Protein AF-K8EEG2-F1 (afdb_monomer)

Radius of gyration: 13.97 Å; Cα contacts (8 Å, |Δi|>4): 91; chains: 1; bounding box: 34×27×41 Å

Secondary structure (DSSP, 8-state):
--HHHHHGGGGGHHHHHTSS--TTEEEEETT--SGGGPEEHHHHHH-HHHHHHHHHHHTTT--EEEEE-----S--TTHHHHHHHHHHHHHHHHHH--

InterPro domains:
  IPR019722 HI_0552 protein family [PF10786] (2-95)

pLDDT: mean 89.17, std 7.83, range [61.69, 96.94]

Mean predicted aligned error: 4.45 Å

Organism: NCBI:txid1234679

Solvent-accessible surface area (backbone atoms only — not comparable to full-atom values): 5916 Å² total; per-residue (Å²): 129,54,46,73,66,53,52,64,46,61,72,53,48,62,67,57,53,74,77,51,82,50,79,53,26,30,38,36,45,75,80,53,90,48,79,88,60,49,38,46,39,62,53,45,77,73,33,68,68,53,44,50,50,54,49,65,46,38,74,69,74,31,37,75,48,74,51,75,58,86,71,92,57,102,71,73,78,60,55,66,58,54,52,51,53,52,49,53,62,56,47,54,49,63,71,68,60,116

Structure (mmCIF, N/CA/C/O backbone):
data_AF-K8EEG2-F1
#
_entry.id   AF-K8EEG2-F1
#
loop_
_atom_site.group_PDB
_atom_site.id
_atom_site.type_symbol
_atom_site.label_atom_id
_atom_site.label_alt_id
_atom_site.label_comp_id
_atom_site.label_asym_id
_atom_site.label_entity_id
_atom_site.label_seq_id
_atom_site.pdbx_PDB_ins_code
_atom_site.Cartn_x
_atom_site.Cartn_y
_atom_site.Cartn_z
_atom_site.occupancy
_atom_site.B_iso_or_equiv
_atom_site.auth_seq_id
_atom_site.auth_comp_id
_atom_site.auth_asym_id
_atom_site.auth_atom_id
_atom_site.pdbx_PDB_model_num
ATOM 1 N N . MET A 1 1 ? -5.851 -5.418 -17.776 1.00 73.81 1 MET A N 1
ATOM 2 C CA . MET A 1 1 ? -4.580 -4.681 -17.603 1.00 73.81 1 MET A CA 1
ATOM 3 C C . MET A 1 1 ? -3.443 -5.674 -17.472 1.00 73.81 1 MET A C 1
ATOM 5 O O . MET A 1 1 ? -3.655 -6.715 -16.865 1.00 73.81 1 MET A O 1
ATOM 9 N N . SER A 1 2 ? -2.272 -5.380 -18.037 1.00 86.62 2 SER A N 1
ATOM 10 C CA . SER A 1 2 ? -1.040 -6.112 -17.707 1.00 86.62 2 SER A CA 1
ATOM 11 C C . SER A 1 2 ? -0.490 -5.676 -16.341 1.00 86.62 2 SER A C 1
ATOM 13 O O . SER A 1 2 ? -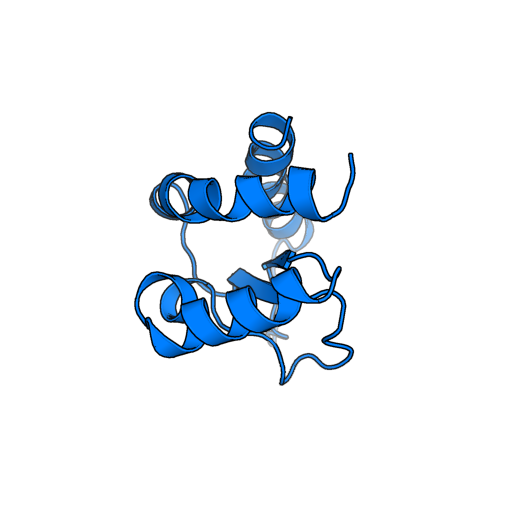0.829 -4.588 -15.869 1.00 86.62 2 SER A O 1
ATOM 15 N N . ALA A 1 3 ? 0.389 -6.481 -15.732 1.00 87.69 3 ALA A N 1
ATOM 16 C CA . ALA A 1 3 ? 1.052 -6.147 -14.465 1.00 87.69 3 ALA A CA 1
ATOM 17 C C . ALA A 1 3 ? 1.761 -4.784 -14.538 1.00 87.69 3 ALA A C 1
ATOM 19 O O . ALA A 1 3 ? 1.510 -3.901 -13.725 1.00 87.69 3 ALA A O 1
ATOM 20 N N . SER A 1 4 ? 2.531 -4.542 -15.603 1.00 87.88 4 SER A N 1
ATOM 21 C CA . SER A 1 4 ? 3.178 -3.245 -15.846 1.00 87.88 4 SER A CA 1
ATOM 22 C C . SER A 1 4 ? 2.181 -2.079 -15.945 1.00 87.88 4 SER A C 1
ATOM 24 O O . SER A 1 4 ? 2.437 -1.002 -15.408 1.00 87.88 4 SER A O 1
ATOM 26 N N . GLN A 1 5 ? 1.020 -2.274 -16.589 1.00 89.06 5 GLN A N 1
ATOM 27 C CA . GLN A 1 5 ? -0.012 -1.233 -16.658 1.00 89.06 5 GLN A CA 1
ATOM 28 C C . GLN A 1 5 ? -0.592 -0.917 -15.276 1.00 89.06 5 GLN A C 1
ATOM 30 O O . GLN A 1 5 ? -0.759 0.260 -14.964 1.00 89.06 5 GLN A O 1
ATOM 35 N N . TYR A 1 6 ? -0.848 -1.946 -14.466 1.00 91.81 6 TYR A N 1
ATOM 36 C CA . TYR A 1 6 ? -1.320 -1.821 -13.088 1.00 91.81 6 TYR A CA 1
ATOM 37 C C . TYR A 1 6 ? -0.285 -1.161 -12.172 1.00 91.81 6 TYR A C 1
ATOM 39 O O . TYR A 1 6 ? -0.611 -0.224 -11.452 1.00 91.81 6 TYR A O 1
ATOM 47 N N . ASN A 1 7 ? 0.983 -1.555 -12.263 1.00 93.56 7 ASN A N 1
ATOM 48 C CA . ASN A 1 7 ? 2.057 -1.050 -11.405 1.00 93.56 7 ASN A CA 1
ATOM 49 C C . ASN A 1 7 ? 2.321 0.455 -11.575 1.00 93.56 7 ASN A C 1
ATOM 51 O O . ASN A 1 7 ? 2.840 1.100 -10.665 1.00 93.56 7 ASN A O 1
ATOM 55 N N . ARG A 1 8 ? 1.884 1.071 -12.684 1.00 91.56 8 ARG A N 1
ATOM 56 C CA . ARG A 1 8 ? 1.899 2.539 -12.835 1.00 91.56 8 ARG A CA 1
ATOM 57 C C . ARG A 1 8 ? 1.013 3.263 -11.825 1.00 91.56 8 ARG A C 1
ATOM 59 O O . ARG A 1 8 ? 1.245 4.448 -11.590 1.00 91.56 8 ARG A O 1
ATOM 66 N N . ASN A 1 9 ? 0.039 2.575 -11.237 1.00 93.31 9 ASN A N 1
ATOM 67 C CA . ASN A 1 9 ? -0.847 3.119 -10.215 1.00 93.31 9 ASN A CA 1
ATOM 68 C C . ASN A 1 9 ? -0.168 3.266 -8.851 1.00 93.31 9 ASN A C 1
ATOM 70 O O . ASN A 1 9 ? -0.646 4.032 -8.021 1.00 93.31 9 ASN A O 1
ATOM 74 N N . LEU A 1 10 ? 0.988 2.627 -8.640 1.00 93.00 10 LEU A N 1
ATOM 75 C CA . LEU A 1 10 ? 1.741 2.715 -7.388 1.00 93.00 10 LEU A CA 1
ATOM 76 C C . LEU A 1 10 ? 2.081 4.166 -7.003 1.00 93.00 10 LEU A C 1
ATOM 78 O O . LEU A 1 10 ? 2.077 4.517 -5.827 1.00 93.00 10 LEU A O 1
ATOM 82 N N . LYS A 1 11 ? 2.304 5.042 -7.992 1.00 91.00 11 LYS A N 1
ATOM 83 C CA . LYS A 1 11 ? 2.558 6.475 -7.761 1.00 91.00 11 LYS A CA 1
ATOM 84 C C . LYS A 1 11 ? 1.366 7.220 -7.143 1.00 91.00 11 LYS A C 1
ATOM 86 O O . LYS A 1 11 ? 1.569 8.238 -6.495 1.00 91.00 11 LYS A O 1
ATOM 91 N N . GLN A 1 12 ? 0.145 6.719 -7.343 1.00 93.31 12 GLN A N 1
ATOM 92 C CA . GLN A 1 12 ? -1.089 7.344 -6.855 1.00 93.31 12 GLN A CA 1
ATOM 93 C C . GLN A 1 12 ? -1.349 7.042 -5.374 1.00 93.31 12 GLN A C 1
ATOM 95 O O . GLN A 1 12 ? -2.111 7.755 -4.722 1.00 93.31 12 GLN A O 1
ATOM 100 N N . ILE A 1 13 ? -0.689 6.015 -4.822 1.00 93.31 13 ILE A N 1
ATOM 101 C CA . ILE A 1 13 ? -0.808 5.644 -3.406 1.00 93.31 13 ILE A CA 1
ATOM 102 C C . ILE A 1 13 ? -0.405 6.803 -2.497 1.00 93.31 13 ILE A C 1
ATOM 104 O O . ILE A 1 13 ? -1.059 7.025 -1.484 1.00 93.31 13 ILE A O 1
ATOM 108 N N . GLY A 1 14 ? 0.630 7.563 -2.868 1.00 92.38 14 GLY A N 1
ATOM 109 C CA . GLY A 1 14 ? 1.097 8.695 -2.070 1.00 92.38 14 GLY A CA 1
ATOM 110 C C . GLY A 1 14 ? 0.011 9.748 -1.856 1.00 92.38 14 GLY A C 1
ATOM 111 O O . GLY A 1 14 ? -0.234 10.144 -0.723 1.00 92.38 14 GLY A O 1
ATOM 112 N N . GLU A 1 15 ? -0.682 10.155 -2.922 1.00 92.62 15 GLU A N 1
ATOM 113 C CA . GLU A 1 15 ? -1.749 11.159 -2.841 1.00 92.62 15 GLU A CA 1
ATOM 114 C C . GLU A 1 15 ? -2.966 10.646 -2.066 1.00 92.62 15 GLU A C 1
ATOM 116 O O . GLU A 1 15 ? -3.504 11.364 -1.221 1.00 92.62 15 GLU A O 1
ATOM 121 N N . TRP A 1 16 ? -3.385 9.401 -2.303 1.00 95.31 16 TRP A N 1
ATOM 122 C CA . TRP A 1 16 ? -4.480 8.778 -1.553 1.00 95.31 16 TRP A CA 1
ATOM 123 C C . TRP A 1 16 ? -4.159 8.660 -0.056 1.00 95.31 16 TRP A C 1
ATOM 125 O O . TRP A 1 16 ? -4.979 9.033 0.780 1.00 95.31 16 TRP A O 1
ATOM 135 N N . ALA A 1 17 ? -2.935 8.260 0.295 1.00 94.94 17 ALA A N 1
ATOM 136 C CA . ALA A 1 17 ? -2.511 8.085 1.682 1.00 94.94 17 ALA A CA 1
ATOM 137 C C . ALA A 1 17 ? -2.479 9.391 2.497 1.00 94.94 17 ALA A C 1
ATOM 139 O O . ALA A 1 17 ? -2.435 9.337 3.725 1.00 94.94 17 ALA A O 1
ATOM 140 N N . THR A 1 18 ? -2.515 10.566 1.852 1.00 93.44 18 THR A N 1
ATOM 141 C CA . THR A 1 18 ? -2.664 11.857 2.555 1.00 93.44 18 THR A CA 1
ATOM 142 C C . THR A 1 18 ? -4.078 12.105 3.088 1.00 93.44 18 THR A C 1
ATOM 144 O O . THR A 1 18 ? -4.266 12.994 3.917 1.00 93.44 18 THR A O 1
ATOM 147 N N . LYS A 1 19 ? -5.073 11.340 2.620 1.00 93.38 19 LYS A N 1
ATOM 148 C CA . LYS A 1 19 ? -6.499 11.535 2.931 1.00 93.38 19 LYS A CA 1
ATOM 149 C C . LYS A 1 19 ? -7.014 10.634 4.053 1.00 93.38 19 LYS A C 1
ATOM 151 O O . LYS A 1 19 ? -8.144 10.817 4.493 1.00 93.38 19 LYS A O 1
ATOM 156 N N . ILE A 1 20 ? -6.207 9.675 4.503 1.00 93.69 20 ILE A N 1
ATOM 157 C CA . ILE A 1 20 ? -6.596 8.637 5.465 1.00 93.69 20 ILE A CA 1
ATOM 158 C C . ILE A 1 20 ? -5.610 8.558 6.634 1.00 93.69 20 ILE A C 1
ATOM 160 O O . ILE A 1 20 ? -4.472 9.021 6.534 1.00 93.69 20 ILE A O 1
ATOM 164 N N . ASN A 1 21 ? -6.019 7.918 7.734 1.00 92.69 21 ASN A N 1
ATOM 165 C CA . ASN A 1 21 ? -5.059 7.445 8.729 1.00 92.69 21 ASN A CA 1
ATOM 166 C C . ASN A 1 21 ? -4.374 6.174 8.198 1.00 92.69 21 ASN A C 1
ATOM 168 O O . ASN A 1 21 ? -5.038 5.186 7.901 1.00 92.69 21 ASN A O 1
ATOM 172 N N . GLN A 1 22 ? -3.048 6.210 8.094 1.00 93.00 22 GLN A N 1
ATOM 173 C CA . GLN A 1 22 ? -2.223 5.124 7.560 1.00 93.00 22 GLN A CA 1
ATOM 174 C C . GLN A 1 22 ? -1.965 4.004 8.582 1.00 93.00 22 GLN A C 1
ATOM 176 O O . GLN A 1 22 ? -1.389 2.973 8.230 1.00 93.00 22 GLN A O 1
ATOM 181 N N . ASP A 1 23 ? -2.386 4.180 9.836 1.00 91.38 23 ASP A N 1
ATOM 182 C CA . ASP A 1 23 ? -2.254 3.165 10.874 1.00 91.38 23 ASP A CA 1
ATOM 183 C C . ASP A 1 23 ? -2.866 1.837 10.423 1.00 91.38 23 ASP A C 1
ATOM 185 O O . ASP A 1 23 ? -4.022 1.758 10.013 1.00 91.38 23 ASP A O 1
ATOM 189 N N . ASN A 1 24 ? -2.085 0.767 10.552 1.00 92.69 24 ASN A N 1
ATOM 190 C CA . ASN A 1 24 ? -2.445 -0.588 10.133 1.00 92.69 24 ASN A CA 1
ATOM 191 C C . ASN A 1 24 ? -2.727 -0.774 8.632 1.00 92.69 24 ASN A C 1
ATOM 193 O O . ASN A 1 24 ? -3.215 -1.839 8.247 1.00 92.69 24 ASN A O 1
ATOM 197 N N . TYR A 1 25 ? -2.384 0.196 7.786 1.00 95.81 25 TYR A N 1
ATOM 198 C CA . TYR A 1 25 ? -2.259 -0.035 6.354 1.00 95.81 25 TYR A CA 1
ATOM 199 C C . TYR A 1 25 ? -0.885 -0.592 6.015 1.00 95.81 25 TYR A C 1
ATOM 201 O O . TYR A 1 25 ? 0.132 -0.189 6.582 1.00 95.81 25 TYR A O 1
ATOM 209 N N . PHE A 1 26 ? -0.865 -1.519 5.065 1.00 95.69 26 PHE A N 1
ATOM 210 C CA . PHE A 1 26 ? 0.337 -2.205 4.618 1.00 95.69 26 PHE A CA 1
ATOM 211 C C . PHE A 1 26 ? 0.368 -2.308 3.102 1.00 95.69 26 PHE A C 1
ATOM 213 O O . PHE A 1 26 ? -0.679 -2.333 2.453 1.00 95.69 26 PHE A O 1
ATOM 220 N N . ILE A 1 27 ? 1.578 -2.400 2.561 1.00 95.38 27 ILE A N 1
ATOM 221 C CA . ILE A 1 27 ? 1.854 -2.647 1.152 1.00 95.38 27 ILE A CA 1
ATOM 222 C C . ILE A 1 27 ? 2.814 -3.830 1.016 1.00 95.38 27 ILE A C 1
ATOM 224 O O . ILE A 1 27 ? 3.759 -3.984 1.794 1.00 95.38 27 ILE A O 1
ATOM 228 N N . TRP A 1 28 ? 2.552 -4.678 0.032 1.00 94.88 28 TRP A N 1
ATOM 229 C CA . TRP A 1 28 ? 3.354 -5.861 -0.267 1.00 94.88 28 TRP A CA 1
ATOM 230 C C . TRP A 1 28 ? 3.256 -6.197 -1.757 1.00 94.88 28 TRP A C 1
ATOM 232 O O . TRP A 1 28 ? 2.535 -5.529 -2.503 1.00 94.88 28 TRP A O 1
ATOM 242 N N . THR A 1 29 ? 4.003 -7.197 -2.214 1.00 93.06 29 THR A N 1
ATOM 243 C CA . THR A 1 29 ? 3.914 -7.693 -3.593 1.00 93.06 29 THR A CA 1
ATOM 244 C C . THR A 1 29 ? 3.219 -9.044 -3.641 1.00 93.06 29 THR A C 1
ATOM 246 O O . THR A 1 29 ? 3.134 -9.741 -2.635 1.00 93.06 29 THR A O 1
ATOM 249 N N . THR A 1 30 ? 2.732 -9.447 -4.814 1.00 85.88 30 THR A N 1
ATOM 250 C CA . THR A 1 30 ? 2.072 -10.749 -5.021 1.00 85.88 30 THR A CA 1
ATOM 251 C C . THR A 1 30 ? 2.958 -11.962 -4.746 1.00 85.88 30 THR A C 1
ATOM 253 O O . THR A 1 30 ? 2.443 -13.069 -4.633 1.00 85.88 30 THR A O 1
ATOM 256 N N . LYS A 1 31 ? 4.267 -11.752 -4.591 1.00 81.25 31 LYS A N 1
ATOM 257 C CA . LYS A 1 31 ? 5.230 -12.764 -4.158 1.00 81.25 31 LYS A CA 1
ATOM 258 C C . LYS A 1 31 ? 5.209 -13.003 -2.641 1.00 81.25 31 LYS A C 1
ATOM 260 O O . LYS A 1 31 ? 5.683 -14.037 -2.176 1.00 81.25 31 LYS A O 1
ATOM 265 N N . SER A 1 32 ? 4.742 -12.035 -1.857 1.00 76.25 32 SER A N 1
ATOM 266 C CA . SER A 1 32 ? 4.742 -12.126 -0.400 1.00 76.25 32 SER A CA 1
ATOM 267 C C . SER A 1 32 ? 3.646 -13.081 0.073 1.00 76.25 32 SER A C 1
ATOM 269 O O . SER A 1 32 ? 2.491 -12.686 0.209 1.00 76.25 32 SER A O 1
ATOM 271 N N . ASP A 1 33 ? 4.026 -14.324 0.370 1.00 68.88 33 ASP A N 1
ATOM 272 C CA . ASP A 1 33 ? 3.120 -15.346 0.920 1.00 68.88 33 ASP A CA 1
ATOM 273 C C . ASP A 1 33 ? 2.914 -15.212 2.445 1.00 68.88 33 ASP A C 1
ATOM 275 O O . ASP A 1 33 ? 2.028 -15.846 3.023 1.00 68.88 33 ASP A O 1
ATOM 279 N N . GLU A 1 34 ? 3.725 -14.386 3.118 1.00 69.69 34 GLU A N 1
ATOM 280 C CA . GLU A 1 34 ? 3.757 -14.261 4.578 1.00 69.69 34 GLU A CA 1
ATOM 281 C C . GLU A 1 34 ? 3.571 -12.812 5.049 1.00 69.69 34 GLU A C 1
ATOM 283 O O . GLU A 1 34 ? 4.183 -11.885 4.516 1.00 69.69 34 GLU A O 1
ATOM 288 N N . TYR A 1 35 ? 2.782 -12.629 6.117 1.00 61.69 35 TYR A N 1
ATOM 289 C CA . TYR A 1 35 ? 2.512 -11.327 6.749 1.00 61.69 35 TYR A CA 1
ATOM 290 C C . TYR A 1 35 ? 3.778 -10.581 7.198 1.00 61.69 35 TYR A C 1
ATOM 292 O O . TYR A 1 35 ? 3.791 -9.352 7.199 1.00 61.69 35 TYR A O 1
ATOM 300 N N . ASP A 1 36 ? 4.846 -11.300 7.552 1.00 69.06 36 ASP A N 1
ATOM 301 C CA . ASP A 1 36 ? 6.126 -10.705 7.963 1.00 69.06 36 ASP A CA 1
ATOM 302 C C . ASP A 1 36 ? 6.865 -10.027 6.796 1.00 69.06 36 ASP A C 1
ATOM 304 O O . ASP A 1 36 ? 7.788 -9.244 7.008 1.00 69.06 36 ASP A O 1
ATOM 308 N N . SER A 1 37 ? 6.433 -10.287 5.559 1.00 79.12 37 SER A N 1
ATOM 309 C CA . SER A 1 37 ? 6.964 -9.658 4.346 1.00 79.12 37 SER A CA 1
ATOM 310 C C . SER A 1 37 ? 6.207 -8.382 3.959 1.00 79.12 37 SER A C 1
ATOM 312 O O . SER A 1 37 ? 6.388 -7.867 2.853 1.00 79.12 37 SER A O 1
ATOM 314 N N . TYR A 1 38 ? 5.309 -7.890 4.819 1.00 92.56 38 TYR A N 1
ATOM 315 C CA . TYR A 1 38 ? 4.517 -6.696 4.550 1.00 92.56 38 TYR A CA 1
ATOM 316 C C . TYR A 1 38 ? 5.178 -5.469 5.158 1.00 92.56 38 TYR A C 1
ATOM 318 O O . TYR A 1 38 ? 5.569 -5.457 6.326 1.00 92.56 38 TYR A O 1
ATOM 326 N N . TYR A 1 39 ? 5.226 -4.390 4.388 1.00 94.31 39 TYR A N 1
ATOM 327 C CA . TYR A 1 39 ? 5.708 -3.110 4.883 1.00 94.31 39 TYR A CA 1
ATOM 328 C C . TYR A 1 39 ? 4.532 -2.269 5.347 1.00 94.31 39 TYR A C 1
ATOM 330 O O . TYR A 1 39 ? 3.494 -2.237 4.681 1.00 94.31 39 TYR A O 1
ATOM 338 N N . SER A 1 40 ? 4.680 -1.567 6.473 1.00 95.50 40 SER A N 1
ATOM 339 C CA . SER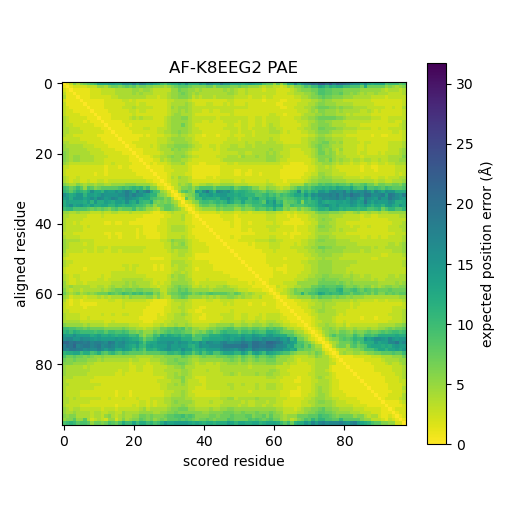 A 1 40 ? 3.684 -0.563 6.839 1.00 95.50 40 SER A CA 1
ATOM 340 C C . SER A 1 40 ? 3.625 0.508 5.746 1.00 95.50 40 SER A C 1
ATOM 342 O O . SER A 1 40 ? 4.639 0.844 5.123 1.00 95.50 40 SER A O 1
ATOM 344 N N . LEU A 1 41 ? 2.432 1.039 5.486 1.00 96.56 41 LEU A N 1
ATOM 345 C CA . LEU A 1 41 ? 2.248 2.050 4.451 1.00 96.56 41 LEU A CA 1
ATOM 346 C C . LEU A 1 41 ? 3.076 3.304 4.760 1.00 96.56 41 LEU A C 1
ATOM 348 O O . LEU A 1 41 ? 3.710 3.856 3.863 1.00 96.56 41 LEU A O 1
ATOM 352 N N . SER A 1 42 ? 3.127 3.721 6.025 1.00 95.62 42 SER A N 1
ATOM 353 C CA . SER A 1 42 ? 3.918 4.877 6.454 1.00 95.62 42 SER A CA 1
ATOM 354 C C . SER A 1 42 ? 5.421 4.678 6.242 1.00 95.62 42 SER A C 1
ATOM 356 O O . SER A 1 42 ? 6.094 5.598 5.766 1.00 95.62 42 SER A O 1
ATOM 358 N N . ASP A 1 43 ? 5.948 3.480 6.516 1.00 96.00 43 ASP A N 1
ATOM 359 C CA . ASP A 1 43 ? 7.359 3.176 6.252 1.00 96.00 43 ASP A CA 1
ATOM 360 C C . ASP A 1 43 ? 7.638 3.183 4.749 1.00 96.00 43 ASP A C 1
ATOM 362 O O . ASP A 1 43 ? 8.593 3.815 4.304 1.00 96.00 43 ASP A O 1
ATOM 366 N N . TYR A 1 44 ? 6.775 2.562 3.940 1.00 96.06 44 TYR A N 1
ATOM 367 C CA . TYR A 1 44 ? 6.906 2.606 2.482 1.00 96.06 44 TYR A CA 1
ATOM 368 C C . TYR A 1 44 ? 6.914 4.044 1.941 1.00 96.06 44 TYR A C 1
ATOM 370 O O . TYR A 1 44 ? 7.710 4.370 1.063 1.00 96.06 44 TYR A O 1
ATOM 378 N N . LEU A 1 45 ? 6.069 4.937 2.461 1.00 95.00 45 LEU A N 1
ATOM 379 C CA . LEU A 1 45 ? 5.984 6.319 1.974 1.00 95.00 45 LEU A CA 1
ATOM 380 C C . LEU A 1 45 ? 7.208 7.173 2.330 1.00 95.00 45 LEU A C 1
ATOM 382 O O . LEU A 1 45 ? 7.471 8.163 1.648 1.00 95.00 45 LEU A O 1
ATOM 386 N N . THR A 1 46 ? 7.963 6.800 3.364 1.00 95.81 46 THR A N 1
ATOM 387 C CA . THR A 1 46 ? 9.065 7.617 3.902 1.00 95.81 46 THR A CA 1
ATOM 388 C C . THR A 1 46 ? 10.450 6.991 3.732 1.00 95.81 46 THR A C 1
ATOM 390 O O . THR A 1 46 ? 11.450 7.706 3.807 1.00 95.81 46 THR A O 1
ATOM 393 N N . ASN A 1 47 ? 10.533 5.688 3.451 1.00 96.94 47 ASN A N 1
ATOM 394 C CA . ASN A 1 47 ? 11.785 4.950 3.331 1.00 96.94 47 ASN A CA 1
ATOM 395 C C . ASN A 1 47 ? 12.081 4.559 1.873 1.00 96.94 47 ASN A C 1
ATOM 397 O O . ASN A 1 47 ? 11.429 3.693 1.283 1.00 96.94 47 ASN A O 1
ATOM 401 N N . SER A 1 48 ? 13.127 5.160 1.305 1.00 95.25 48 SER A N 1
ATOM 402 C CA . SER A 1 48 ? 13.565 4.911 -0.072 1.00 95.25 48 SER A CA 1
ATOM 403 C C . SER A 1 48 ? 14.058 3.481 -0.321 1.00 95.25 48 SER A C 1
ATOM 405 O O . SER A 1 48 ? 13.932 2.994 -1.445 1.00 95.25 48 SER A O 1
ATOM 407 N N . GLU A 1 49 ? 14.583 2.783 0.690 1.00 95.56 49 GLU A N 1
ATOM 408 C CA . GLU A 1 49 ? 15.022 1.387 0.558 1.00 95.56 49 GLU A CA 1
ATOM 409 C C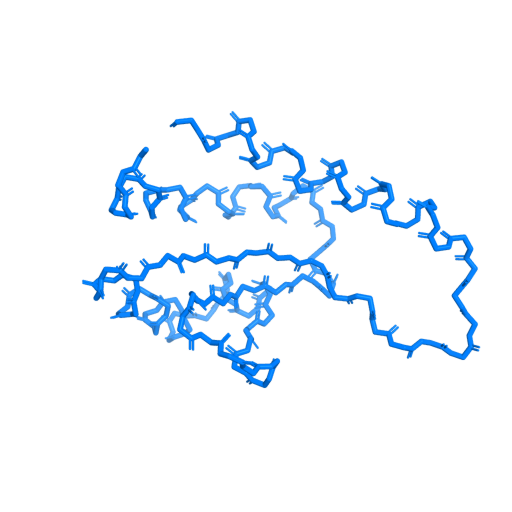 . GLU A 1 49 ? 13.827 0.442 0.398 1.00 95.56 49 GLU A C 1
ATOM 411 O O . GLU A 1 49 ? 13.850 -0.457 -0.447 1.00 95.56 49 GLU A O 1
ATOM 416 N N . ILE A 1 50 ? 12.743 0.686 1.142 1.00 94.38 50 ILE A N 1
ATOM 417 C CA . ILE A 1 50 ? 11.496 -0.082 1.019 1.00 94.38 50 ILE A CA 1
ATOM 418 C C . ILE A 1 50 ? 10.860 0.170 -0.354 1.00 94.38 50 ILE A C 1
ATOM 420 O O . ILE A 1 50 ? 10.467 -0.776 -1.037 1.00 94.38 50 ILE A O 1
ATOM 424 N N . GLN A 1 51 ? 10.833 1.426 -0.812 1.00 95.12 51 GLN A N 1
ATOM 425 C CA . GLN A 1 51 ? 10.343 1.767 -2.154 1.00 95.12 51 GLN A CA 1
ATOM 426 C C . GLN A 1 51 ? 11.148 1.068 -3.253 1.00 95.12 51 GLN A C 1
ATOM 428 O O . GLN A 1 51 ? 10.569 0.525 -4.196 1.00 95.12 51 GLN A O 1
ATOM 433 N N . ALA A 1 52 ? 12.479 1.055 -3.131 1.00 94.31 52 ALA A N 1
ATOM 434 C CA . ALA A 1 52 ? 13.355 0.365 -4.071 1.00 94.31 52 ALA A CA 1
ATOM 435 C C . ALA A 1 52 ? 13.132 -1.154 -4.059 1.00 94.31 52 ALA A C 1
ATOM 437 O O . ALA A 1 52 ? 13.140 -1.774 -5.122 1.00 94.31 52 ALA A O 1
ATOM 438 N N . THR A 1 53 ? 12.887 -1.736 -2.883 1.00 92.50 53 THR A N 1
ATOM 439 C CA . THR A 1 53 ? 12.609 -3.170 -2.723 1.00 92.50 53 THR A CA 1
ATOM 440 C C . THR A 1 53 ? 11.313 -3.560 -3.428 1.00 92.50 53 THR A C 1
ATOM 442 O O . THR A 1 53 ? 11.348 -4.405 -4.320 1.00 92.50 53 THR A O 1
ATOM 445 N N . ILE A 1 54 ? 10.201 -2.876 -3.131 1.00 93.06 54 ILE A N 1
ATOM 446 C CA . ILE A 1 54 ? 8.913 -3.104 -3.808 1.00 93.06 54 ILE A CA 1
ATOM 447 C C . ILE A 1 54 ? 9.057 -2.917 -5.321 1.00 93.06 54 ILE A C 1
ATOM 449 O O . ILE A 1 54 ? 8.589 -3.748 -6.096 1.00 93.06 54 ILE A O 1
ATOM 453 N N . LYS A 1 55 ? 9.756 -1.862 -5.761 1.00 92.81 55 LYS A N 1
ATOM 454 C CA . LYS A 1 55 ? 9.998 -1.612 -7.186 1.00 92.81 55 LYS A CA 1
ATOM 455 C C . LYS A 1 55 ? 10.750 -2.765 -7.865 1.00 92.81 55 LYS A C 1
ATOM 457 O O . LYS A 1 55 ? 10.354 -3.216 -8.934 1.00 92.81 55 LYS A O 1
ATOM 462 N N . ALA A 1 56 ? 11.818 -3.258 -7.244 1.00 91.69 56 AL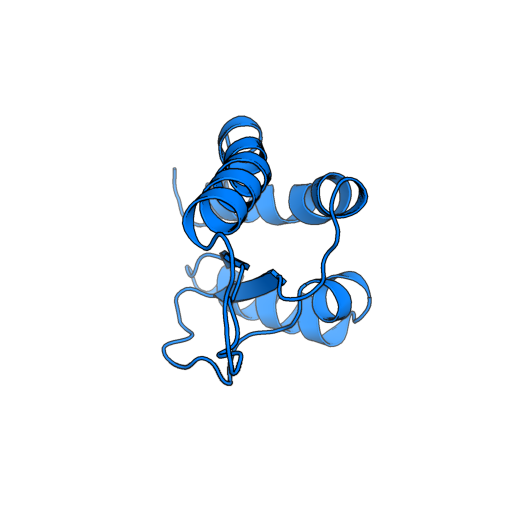A A N 1
ATOM 463 C CA . ALA A 1 56 ? 12.615 -4.354 -7.791 1.00 91.69 56 ALA A CA 1
ATOM 464 C C . ALA A 1 56 ? 11.840 -5.679 -7.874 1.00 91.69 56 ALA A C 1
ATOM 466 O O . ALA A 1 56 ? 12.201 -6.554 -8.664 1.00 91.69 56 ALA A O 1
ATOM 467 N N . GLU A 1 57 ? 10.809 -5.854 -7.047 1.00 90.06 57 GLU A N 1
ATOM 468 C CA . GLU A 1 57 ? 9.922 -7.014 -7.096 1.00 90.06 57 GLU A CA 1
ATOM 469 C C . GLU A 1 57 ? 8.871 -6.885 -8.197 1.00 90.06 57 GLU A C 1
ATOM 471 O O . GLU A 1 57 ? 8.751 -7.792 -9.016 1.00 90.06 57 GLU A O 1
ATOM 476 N N . ILE A 1 58 ? 8.178 -5.748 -8.292 1.00 91.56 58 ILE A N 1
ATOM 477 C CA . ILE A 1 58 ? 7.157 -5.532 -9.332 1.00 91.56 58 ILE A CA 1
ATOM 478 C C . ILE A 1 58 ? 7.741 -5.450 -10.755 1.00 91.56 58 ILE A C 1
ATOM 480 O O . ILE A 1 58 ? 7.030 -5.693 -11.729 1.00 91.56 58 ILE A O 1
ATOM 484 N N . ASP A 1 59 ? 9.034 -5.137 -10.894 1.00 88.00 59 ASP A N 1
ATOM 485 C CA . ASP A 1 59 ? 9.756 -5.187 -12.174 1.00 88.00 59 ASP A CA 1
ATOM 486 C C . ASP A 1 59 ? 9.989 -6.636 -12.667 1.00 88.00 59 ASP A C 1
ATOM 488 O O . ASP A 1 59 ? 10.374 -6.840 -13.819 1.00 88.00 59 ASP A O 1
ATOM 492 N N . LYS A 1 60 ? 9.737 -7.654 -11.827 1.00 87.00 60 LYS A N 1
ATOM 493 C CA . LYS A 1 60 ? 9.837 -9.091 -12.158 1.00 87.00 60 LYS A CA 1
ATOM 494 C C . LYS A 1 60 ? 8.477 -9.713 -12.506 1.00 87.00 60 LYS A C 1
ATOM 496 O O . LYS A 1 60 ? 8.233 -10.864 -12.168 1.00 87.00 60 LYS A O 1
ATOM 501 N N . ASP A 1 61 ? 7.604 -8.941 -13.151 1.00 80.75 61 ASP A N 1
ATOM 502 C CA . ASP A 1 61 ? 6.218 -9.300 -13.504 1.00 80.75 61 ASP A CA 1
ATOM 503 C C . ASP A 1 61 ? 5.247 -9.498 -12.317 1.00 80.75 61 ASP A C 1
ATOM 505 O O . ASP A 1 61 ? 4.094 -9.881 -12.520 1.00 80.75 61 ASP A O 1
ATOM 509 N N . GLU A 1 62 ? 5.657 -9.153 -11.094 1.00 89.44 62 GLU A N 1
ATOM 510 C CA . GLU A 1 62 ? 4.776 -9.122 -9.921 1.00 89.44 62 GLU A CA 1
ATOM 511 C C . GLU A 1 62 ? 3.918 -7.846 -9.883 1.00 89.44 62 GLU A C 1
ATOM 513 O O . GLU A 1 62 ? 4.185 -6.848 -10.562 1.00 89.44 62 GLU A O 1
ATOM 518 N N . THR A 1 63 ? 2.885 -7.845 -9.042 1.00 93.00 63 THR A N 1
ATOM 519 C CA . THR A 1 63 ? 2.070 -6.652 -8.768 1.00 93.00 63 THR A CA 1
ATOM 520 C C . THR A 1 63 ? 2.116 -6.274 -7.298 1.00 93.00 63 THR A C 1
ATOM 522 O O . THR A 1 63 ? 2.426 -7.102 -6.444 1.00 93.00 63 THR A O 1
ATOM 525 N N . PHE A 1 64 ? 1.825 -5.012 -6.991 1.00 93.50 64 PHE A N 1
ATOM 526 C CA . PHE A 1 64 ? 1.671 -4.575 -5.606 1.00 93.50 64 PHE A CA 1
ATOM 527 C C . PHE A 1 64 ? 0.239 -4.797 -5.104 1.00 93.50 64 PHE A C 1
ATOM 529 O O . PHE A 1 64 ? -0.741 -4.697 -5.849 1.00 93.50 64 PHE A O 1
ATOM 536 N N . GLN A 1 65 ? 0.115 -5.020 -3.806 1.00 93.88 65 GLN A N 1
A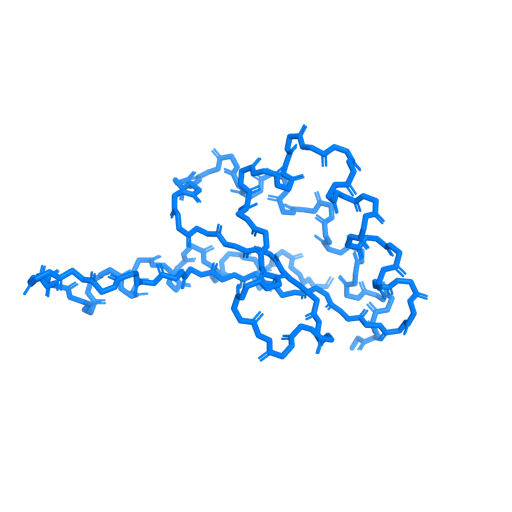TOM 537 C CA . GLN A 1 65 ? -1.143 -5.074 -3.083 1.00 93.88 65 GLN A CA 1
ATOM 538 C C . GLN A 1 65 ? -1.081 -4.104 -1.910 1.00 93.88 65 GLN A C 1
ATOM 540 O O . GLN A 1 65 ? -0.015 -3.836 -1.360 1.00 93.88 65 GLN A O 1
ATOM 545 N N . ILE A 1 66 ? -2.239 -3.568 -1.546 1.00 94.75 66 ILE A N 1
ATOM 546 C CA . ILE A 1 66 ? -2.401 -2.677 -0.406 1.00 94.75 66 ILE A CA 1
ATOM 547 C C . ILE A 1 66 ? -3.632 -3.105 0.376 1.00 94.75 66 ILE A C 1
ATOM 549 O O . ILE A 1 66 ? -4.635 -3.522 -0.208 1.00 94.75 66 ILE A O 1
ATOM 553 N N . GLY A 1 67 ? -3.564 -3.013 1.696 1.00 93.88 67 GLY A N 1
ATOM 554 C CA . GLY A 1 67 ? -4.684 -3.409 2.531 1.00 93.88 67 GLY A CA 1
ATOM 555 C C . GLY A 1 67 ? -4.549 -2.963 3.970 1.00 93.88 67 GLY A C 1
ATOM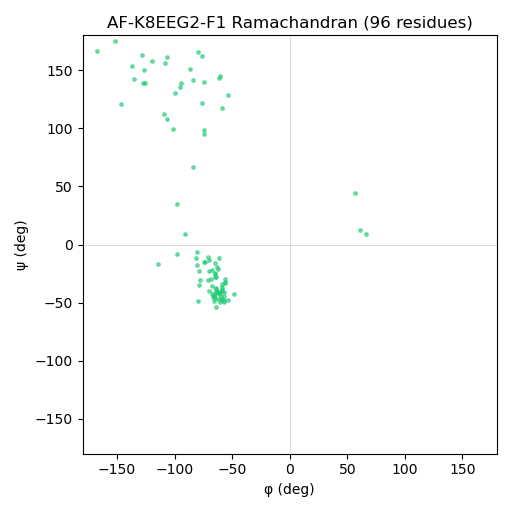 556 O O . GLY A 1 67 ? -3.483 -2.552 4.426 1.00 93.88 67 GLY A O 1
ATOM 557 N N . TYR A 1 68 ? -5.672 -3.060 4.671 1.00 93.88 68 TYR A N 1
ATOM 558 C CA . TYR A 1 68 ? -5.786 -2.761 6.087 1.00 93.88 68 TYR A CA 1
ATOM 559 C C . TYR A 1 68 ? -5.757 -4.055 6.899 1.00 93.88 68 TYR A C 1
ATOM 561 O O . TYR A 1 68 ? -6.515 -4.988 6.623 1.00 93.88 68 TYR A O 1
ATOM 569 N N . ILE A 1 69 ? -4.910 -4.110 7.925 1.00 91.00 69 ILE A N 1
ATOM 570 C CA . ILE A 1 69 ? -4.786 -5.274 8.802 1.00 91.00 69 ILE A CA 1
ATOM 571 C C . ILE A 1 69 ? -5.427 -4.967 10.146 1.00 91.00 69 ILE A C 1
ATOM 573 O O . ILE A 1 69 ? -4.877 -4.261 10.990 1.00 91.00 69 ILE A O 1
ATOM 577 N N . LEU A 1 70 ? -6.581 -5.579 10.387 1.00 88.06 70 LEU A N 1
ATOM 578 C CA . LEU A 1 70 ? -7.229 -5.522 11.686 1.00 88.06 70 LEU A CA 1
ATOM 579 C C . LEU A 1 70 ? -6.484 -6.436 12.670 1.00 88.06 70 LEU A C 1
ATOM 581 O O . LEU A 1 70 ? -6.709 -7.646 12.724 1.00 88.06 70 LEU A O 1
ATOM 585 N N . LYS A 1 71 ? -5.562 -5.857 13.445 1.00 81.44 71 LYS A N 1
ATOM 586 C CA . LYS A 1 71 ? -4.843 -6.591 14.494 1.00 81.44 71 LYS A CA 1
ATOM 587 C C . LYS A 1 71 ? -5.829 -7.105 15.540 1.00 81.44 71 LYS A C 1
ATOM 589 O O . LYS A 1 71 ? -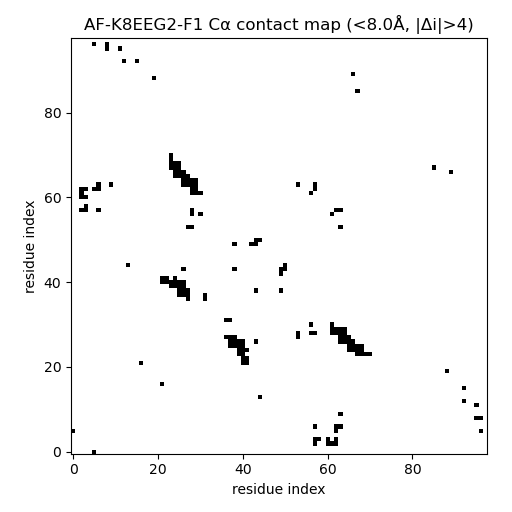6.784 -6.419 15.901 1.00 81.44 71 LYS A O 1
ATOM 594 N N . ARG A 1 72 ? -5.571 -8.305 16.063 1.00 79.69 72 ARG A N 1
ATOM 595 C CA . ARG A 1 72 ? -6.381 -8.893 17.133 1.00 79.69 72 ARG A CA 1
ATOM 596 C C . ARG A 1 72 ? -6.363 -7.969 18.351 1.00 79.69 72 ARG A C 1
ATOM 598 O O . ARG A 1 72 ? -5.310 -7.754 18.944 1.00 79.69 72 ARG A O 1
ATOM 605 N N . GLN A 1 73 ? -7.527 -7.458 18.730 1.00 76.44 73 GLN A N 1
ATOM 606 C CA . GLN A 1 73 ? -7.718 -6.726 19.980 1.00 76.44 73 GLN A CA 1
ATOM 607 C C . GLN A 1 73 ? -8.537 -7.577 20.961 1.00 76.44 73 GLN A C 1
ATOM 609 O O . GLN A 1 73 ? -9.260 -8.475 20.517 1.00 76.44 73 GLN A O 1
ATOM 614 N N . PRO A 1 74 ? -8.427 -7.337 22.283 1.00 73.62 74 PRO A N 1
ATOM 615 C CA . PRO A 1 74 ? -9.195 -8.074 23.291 1.00 73.62 74 PRO A CA 1
ATOM 616 C C . PRO A 1 74 ? -10.710 -7.991 23.064 1.00 73.62 74 PRO A C 1
ATOM 618 O O . PRO A 1 74 ? -11.428 -8.946 23.341 1.00 73.62 74 PRO A O 1
ATOM 621 N N . GLU A 1 75 ? -11.176 -6.867 22.518 1.00 74.38 75 GLU A N 1
ATOM 622 C CA . GLU A 1 75 ? -12.552 -6.635 22.099 1.00 74.38 75 GLU A CA 1
ATOM 623 C C . GLU A 1 75 ? -12.519 -5.714 20.872 1.00 74.38 75 GLU A C 1
ATOM 625 O O . GLU A 1 75 ? -11.984 -4.610 20.950 1.00 74.38 75 GLU A O 1
ATOM 630 N N . ILE A 1 76 ? -13.059 -6.160 19.734 1.00 68.62 76 ILE A N 1
ATOM 631 C CA . ILE A 1 76 ? -13.265 -5.285 18.575 1.00 68.62 76 ILE A CA 1
ATOM 632 C C . ILE A 1 76 ? -14.742 -4.916 18.563 1.00 68.62 76 ILE A C 1
ATOM 634 O O . ILE A 1 76 ? -15.589 -5.708 18.152 1.00 68.62 76 ILE A O 1
ATOM 638 N N . LYS A 1 77 ? -15.059 -3.723 19.064 1.00 75.38 77 LYS A N 1
ATOM 639 C CA . LYS A 1 77 ? -16.412 -3.177 18.951 1.00 75.38 77 LYS A CA 1
ATOM 640 C C . LYS A 1 77 ? -16.632 -2.712 17.516 1.00 75.38 77 LYS A C 1
ATOM 642 O O . LYS A 1 77 ? -15.728 -2.145 16.912 1.00 75.38 77 LYS A O 1
ATOM 647 N N . ASN A 1 78 ? -17.826 -2.969 16.991 1.00 84.00 78 ASN A N 1
ATOM 648 C CA . ASN A 1 78 ? -18.273 -2.488 15.684 1.00 84.00 78 ASN A CA 1
ATOM 649 C C . ASN A 1 78 ? -17.356 -2.888 14.509 1.00 84.00 78 ASN A C 1
ATOM 651 O O . ASN A 1 78 ? -17.067 -2.075 13.635 1.00 84.00 78 ASN A O 1
ATOM 655 N N . VAL A 1 79 ? -16.913 -4.154 14.462 1.00 86.94 79 VAL A N 1
ATOM 656 C CA . VAL A 1 79 ? -16.090 -4.695 13.355 1.00 86.94 79 VAL A CA 1
ATOM 657 C C . VAL A 1 79 ? -16.681 -4.349 11.987 1.00 86.94 79 VAL A C 1
ATOM 659 O O . VAL A 1 79 ? -15.937 -3.976 11.088 1.00 86.94 79 VAL A O 1
ATOM 662 N N . GLU A 1 80 ? -18.001 -4.455 11.825 1.00 88.94 80 GLU A N 1
ATOM 663 C CA . GLU A 1 80 ? -18.676 -4.151 10.559 1.00 88.94 80 GLU A CA 1
ATOM 664 C C . GLU A 1 80 ? -18.528 -2.683 10.152 1.00 88.94 80 GLU A C 1
ATOM 666 O O . GLU A 1 80 ? -18.270 -2.408 8.981 1.00 88.94 80 GLU A O 1
ATOM 671 N N . GLU A 1 8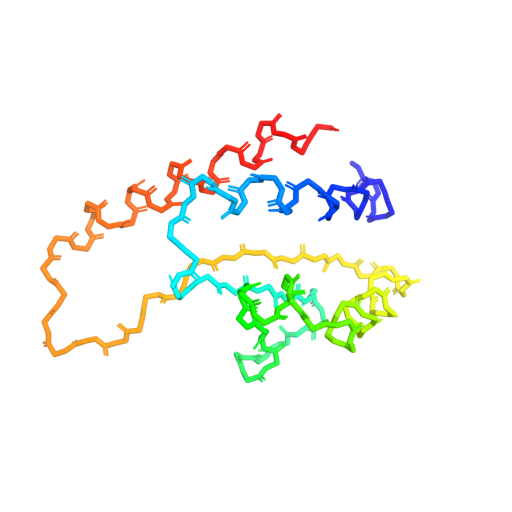1 ? -18.634 -1.746 11.099 1.00 90.94 81 GLU A N 1
ATOM 672 C CA . GLU A 1 81 ? -18.441 -0.316 10.833 1.00 90.94 81 GLU A CA 1
ATOM 673 C C . GLU A 1 81 ? -16.995 -0.048 10.412 1.00 90.94 81 GLU A C 1
ATOM 675 O O . GLU A 1 81 ? -16.767 0.587 9.385 1.00 90.94 81 GLU A O 1
ATOM 680 N N . VAL A 1 82 ? -16.026 -0.619 11.139 1.00 89.69 82 VAL A N 1
ATOM 681 C CA . VAL A 1 82 ? -14.598 -0.489 10.813 1.00 89.69 82 VAL A CA 1
ATOM 682 C C . VAL A 1 82 ? -14.306 -1.066 9.429 1.00 89.69 82 VAL A C 1
ATOM 684 O O . VAL A 1 82 ? -13.696 -0.401 8.600 1.00 89.69 82 VAL A O 1
ATOM 687 N N . VAL A 1 83 ? -14.758 -2.287 9.139 1.00 91.38 83 VAL A N 1
ATOM 688 C CA . VAL A 1 83 ? -14.544 -2.918 7.828 1.00 91.38 83 VAL A CA 1
ATOM 689 C C . VAL A 1 83 ? -15.201 -2.098 6.719 1.00 91.38 83 VAL A C 1
ATOM 691 O O . VAL A 1 83 ? -14.582 -1.893 5.679 1.00 91.38 83 VAL A O 1
ATOM 694 N N . THR A 1 84 ? -16.415 -1.588 6.938 1.00 94.25 84 THR A N 1
ATOM 695 C CA . THR A 1 84 ? -17.121 -0.751 5.957 1.00 94.25 84 THR A CA 1
ATOM 696 C C . THR A 1 84 ? -16.352 0.534 5.668 1.00 94.25 84 THR A C 1
ATOM 698 O O . THR A 1 84 ? -16.142 0.866 4.504 1.00 94.25 84 THR A O 1
ATOM 701 N N . GLU A 1 85 ? -15.875 1.225 6.704 1.00 93.69 85 GLU A N 1
ATOM 702 C CA . GLU A 1 85 ? -15.047 2.426 6.564 1.00 93.69 85 GLU A CA 1
ATOM 703 C C . GLU A 1 85 ? -13.785 2.135 5.740 1.00 93.69 85 GLU A C 1
ATOM 705 O O . GLU A 1 85 ? -13.500 2.837 4.770 1.00 93.69 85 GLU A O 1
ATOM 710 N N . LYS A 1 86 ? -13.069 1.047 6.052 1.00 94.38 86 LYS A N 1
ATOM 711 C CA . LYS A 1 86 ? -11.826 0.692 5.344 1.00 94.38 86 LYS A CA 1
ATOM 712 C C . LYS A 1 86 ? -12.062 0.206 3.917 1.00 94.38 86 LYS A C 1
ATOM 714 O O . LYS A 1 86 ? -11.238 0.462 3.043 1.00 94.38 86 LYS A O 1
ATOM 719 N N . LEU A 1 87 ? -13.203 -0.422 3.638 1.00 93.88 87 LEU A N 1
ATOM 720 C CA . LEU A 1 87 ? -13.613 -0.742 2.270 1.00 93.88 87 LEU A CA 1
ATOM 721 C C . LEU A 1 87 ? -13.946 0.511 1.456 1.00 93.88 87 LEU A C 1
ATOM 723 O O . LEU A 1 87 ? -13.651 0.531 0.265 1.00 93.88 87 LEU A O 1
ATOM 727 N N . ILE A 1 88 ? -14.527 1.546 2.070 1.00 94.62 88 ILE A N 1
ATOM 728 C CA . ILE A 1 88 ? -14.761 2.835 1.401 1.00 94.62 88 ILE A CA 1
ATOM 729 C C . ILE A 1 88 ? -13.420 3.502 1.074 1.00 94.62 88 ILE A C 1
ATOM 731 O O . ILE A 1 88 ? -13.201 3.867 -0.079 1.00 94.62 88 ILE A O 1
ATOM 735 N N . GLU A 1 89 ? -12.504 3.582 2.046 1.00 95.06 89 GLU A N 1
ATOM 736 C CA . GLU A 1 89 ? -11.160 4.151 1.858 1.00 95.06 89 GLU A CA 1
ATOM 737 C C . GLU A 1 89 ? -10.385 3.433 0.737 1.00 95.06 89 GLU A C 1
ATOM 739 O O . GLU A 1 89 ? -9.870 4.078 -0.176 1.00 95.06 89 GLU A O 1
ATOM 744 N N . LEU A 1 90 ? -10.341 2.094 0.757 1.00 94.44 90 LEU A N 1
ATOM 7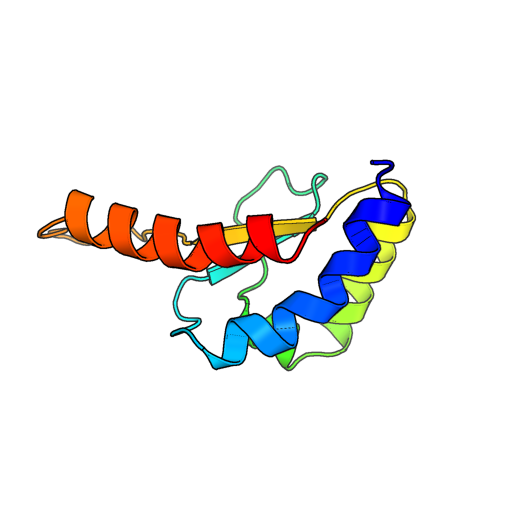45 C CA . LEU A 1 90 ? -9.713 1.289 -0.302 1.00 94.44 90 LEU A CA 1
ATOM 746 C C . LEU A 1 90 ? -10.485 1.357 -1.628 1.00 94.44 90 LEU A C 1
ATOM 748 O O . LEU A 1 90 ? -9.889 1.252 -2.700 1.00 94.44 90 LEU A O 1
ATOM 752 N N . GLY A 1 91 ? -11.803 1.543 -1.574 1.00 93.00 91 GLY A N 1
ATOM 753 C CA . GLY A 1 91 ? -12.683 1.688 -2.731 1.00 93.00 91 GLY A CA 1
ATOM 754 C C . GLY A 1 91 ? -12.307 2.872 -3.620 1.00 93.00 91 GLY A C 1
ATOM 755 O O . GLY A 1 91 ? -12.400 2.770 -4.844 1.00 93.00 91 GLY A O 1
ATOM 756 N N . GLU A 1 92 ? -11.809 3.963 -3.031 1.00 93.44 92 GLU A N 1
ATOM 757 C CA . GLU A 1 92 ? -11.306 5.118 -3.786 1.00 93.44 92 GLU A CA 1
ATOM 758 C C . GLU A 1 92 ? -10.156 4.734 -4.726 1.00 93.44 92 GLU A C 1
ATOM 760 O O . GLU A 1 92 ? -10.094 5.213 -5.860 1.00 93.44 92 GLU A O 1
ATOM 765 N N . LEU A 1 93 ? -9.280 3.814 -4.306 1.00 91.88 93 LEU A N 1
ATOM 766 C CA . LEU A 1 93 ? -8.166 3.353 -5.136 1.00 91.88 93 LEU A CA 1
ATOM 767 C C . LEU A 1 93 ? -8.652 2.635 -6.394 1.00 91.88 93 LEU A C 1
ATOM 769 O O . LEU A 1 93 ? -8.084 2.854 -7.457 1.00 91.88 93 LEU A O 1
ATOM 773 N N . TYR A 1 94 ? -9.735 1.858 -6.328 1.00 87.38 94 TYR A N 1
ATOM 774 C CA . TYR A 1 94 ? -10.308 1.208 -7.516 1.00 87.38 94 TYR A CA 1
ATOM 775 C C . TYR A 1 94 ? -10.840 2.208 -8.547 1.00 87.38 94 TYR A C 1
ATOM 777 O O . TYR A 1 94 ? -10.853 1.914 -9.740 1.00 87.38 94 TYR A O 1
ATOM 785 N N . GLN A 1 95 ? -11.272 3.393 -8.109 1.00 87.19 95 GLN A N 1
ATOM 786 C CA . GLN A 1 95 ? -11.691 4.460 -9.020 1.00 87.19 95 GLN A CA 1
ATOM 787 C C . GLN A 1 95 ? -10.497 5.188 -9.643 1.00 87.19 95 GLN A C 1
ATOM 789 O O . GLN A 1 95 ? -10.593 5.661 -10.772 1.00 87.19 95 GLN A O 1
ATOM 794 N N . ILE A 1 96 ? -9.378 5.265 -8.918 1.00 86.12 96 ILE A N 1
ATOM 795 C CA . ILE A 1 96 ? -8.128 5.879 -9.381 1.00 86.12 96 ILE A CA 1
ATOM 796 C C . ILE A 1 96 ? -7.359 4.928 -10.313 1.00 86.12 96 ILE A C 1
ATOM 798 O O . ILE A 1 96 ? -6.707 5.373 -11.258 1.00 86.12 96 ILE A O 1
ATOM 802 N N . PHE A 1 97 ? -7.422 3.622 -10.049 1.00 84.50 97 PHE A N 1
ATOM 803 C CA . PHE A 1 97 ? -6.712 2.568 -10.771 1.00 84.50 97 PHE A CA 1
ATOM 804 C C . PHE A 1 97 ? -7.493 2.156 -12.025 1.00 84.50 97 PHE A C 1
ATOM 806 O O . PHE A 1 97 ? -7.998 1.037 -12.109 1.00 84.50 97 PHE A O 1
ATOM 813 N N . GLN A 1 98 ? -7.611 3.064 -12.993 1.00 67.56 98 GLN A N 1
ATOM 814 C CA . GLN A 1 98 ? -8.203 2.788 -14.310 1.00 67.56 98 GLN A CA 1
ATOM 815 C C . GLN A 1 98 ? -7.146 2.633 -15.406 1.00 67.56 98 GLN A C 1
ATOM 817 O O . GLN A 1 98 ? -6.115 3.344 -15.362 1.00 67.56 98 GLN A O 1
#

Sequence (98 aa):
MSASQYNRNLKQIGEWATKINQDNYFIWTTKSDEYDSYYSLSDYLTNSEIQATIKAEIDKDETFQIGYILKRQPEIKNVEEVVTEKLIELGELYQIFQ

Nearest PDB structures (foldseek):
  7d8n-assembly1_B  TM=4.793E-01  e=1.977E+00  Homo sapiens
  8d8l-assembly1_J  TM=3.460E-01  e=1.850E+00  Saccharomyces cerevisiae
  2i87-assembly1_B  TM=3.705E-01  e=3.835E+00  Staphylococcus aureus subsp. aureus COL
  7d5v-assembly1_A  TM=4.692E-01  e=9.699E+00  Homo sapiens

Foldseek 3Di:
DFLVLQQVLVVVLLVLPVVDDQVQKWKAKPPPPDPVRIDRSVCCNPPPVNVVVRVVVSVVRIHMDMAGDDDDDPDDPPPVVVVVVRCVSVVVSVVVRD